Protein AF-M1ZUE0-F1 (afdb_monomer_lite)

Structure (mmCIF, N/CA/C/O backbone):
data_AF-M1ZUE0-F1
#
_entry.id   AF-M1ZUE0-F1
#
loop_
_atom_site.group_PDB
_atom_site.id
_atom_site.type_symbol
_atom_site.label_atom_id
_atom_site.label_alt_id
_atom_site.label_comp_id
_atom_site.label_asym_id
_atom_site.label_entity_id
_atom_site.label_seq_id
_atom_site.pdbx_PDB_ins_code
_atom_site.Cartn_x
_atom_site.Cartn_y
_atom_site.Cartn_z
_atom_site.occupancy
_atom_site.B_iso_or_equiv
_atom_site.auth_seq_id
_atom_site.auth_comp_id
_atom_site.auth_asym_id
_atom_site.auth_atom_id
_atom_site.pdbx_PDB_model_num
ATOM 1 N N . MET A 1 1 ? 32.806 1.755 7.861 1.00 35.22 1 MET A N 1
ATOM 2 C CA . MET A 1 1 ? 32.779 0.291 8.051 1.00 35.22 1 MET A CA 1
ATOM 3 C C . MET A 1 1 ? 32.732 -0.313 6.662 1.00 35.22 1 MET A C 1
ATOM 5 O O . MET A 1 1 ? 31.785 -0.035 5.939 1.00 35.22 1 MET A O 1
ATOM 9 N N . GLY A 1 2 ? 33.846 -0.909 6.238 1.00 37.97 2 GLY A N 1
ATOM 10 C CA . GLY A 1 2 ? 34.125 -1.227 4.839 1.00 37.97 2 GLY A CA 1
ATOM 11 C C . GLY A 1 2 ? 33.194 -2.294 4.274 1.00 37.97 2 GLY A C 1
ATOM 12 O O . GLY A 1 2 ? 32.830 -3.241 4.967 1.00 37.97 2 GLY A O 1
ATOM 13 N N . LEU A 1 3 ? 32.820 -2.111 3.009 1.00 41.78 3 LEU A N 1
ATOM 14 C CA . LEU A 1 3 ? 32.282 -3.169 2.164 1.00 41.78 3 LEU A CA 1
ATOM 15 C C . LEU A 1 3 ? 33.390 -4.213 1.995 1.00 41.78 3 LEU A C 1
ATOM 17 O O . LEU A 1 3 ? 34.404 -3.948 1.353 1.00 41.78 3 LEU A O 1
ATOM 21 N N . PHE A 1 4 ? 33.225 -5.366 2.634 1.00 45.41 4 PHE A N 1
ATOM 22 C CA . PHE A 1 4 ? 34.038 -6.540 2.357 1.00 45.41 4 PHE A CA 1
ATOM 23 C C . PHE A 1 4 ? 33.639 -7.048 0.967 1.00 45.41 4 PHE A C 1
ATOM 25 O O . PHE A 1 4 ? 32.589 -7.667 0.812 1.00 45.41 4 PHE A O 1
ATOM 32 N N . PHE A 1 5 ? 34.442 -6.717 -0.042 1.00 43.53 5 PHE A N 1
ATOM 33 C CA . PHE A 1 5 ? 34.383 -7.339 -1.361 1.00 43.53 5 PHE A CA 1
ATOM 34 C C . PHE A 1 5 ? 35.040 -8.717 -1.239 1.00 43.53 5 PHE A C 1
ATOM 36 O O . PHE A 1 5 ? 36.222 -8.819 -0.905 1.00 43.53 5 PHE A O 1
ATOM 43 N N . ASN A 1 6 ? 34.261 -9.782 -1.420 1.00 45.75 6 ASN A N 1
ATOM 44 C CA . ASN A 1 6 ? 34.803 -11.134 -1.506 1.00 45.75 6 ASN A CA 1
ATOM 45 C C . ASN A 1 6 ? 35.419 -11.317 -2.903 1.00 45.75 6 ASN A C 1
ATOM 47 O O . ASN A 1 6 ? 34.842 -10.894 -3.896 1.00 45.75 6 ASN A O 1
ATOM 51 N N . ASN A 1 7 ? 36.564 -11.999 -2.989 1.00 49.25 7 ASN A N 1
ATOM 52 C CA . ASN A 1 7 ? 37.351 -12.257 -4.211 1.00 49.25 7 ASN A CA 1
ATOM 53 C C . ASN A 1 7 ? 36.654 -13.117 -5.306 1.00 49.25 7 ASN A C 1
ATOM 55 O O . ASN A 1 7 ? 37.327 -13.698 -6.152 1.00 49.25 7 ASN A O 1
ATOM 59 N N . GLU A 1 8 ? 35.321 -13.188 -5.327 1.00 54.22 8 GLU A N 1
ATOM 60 C CA . GLU A 1 8 ? 34.502 -13.815 -6.378 1.00 54.22 8 GLU A CA 1
ATOM 61 C C . GLU A 1 8 ? 33.508 -12.831 -7.025 1.00 54.22 8 GLU A C 1
ATOM 63 O O . GLU A 1 8 ? 32.533 -13.242 -7.659 1.00 54.22 8 GLU A O 1
ATOM 68 N N . ASP A 1 9 ? 33.734 -11.522 -6.892 1.00 56.72 9 ASP A N 1
ATOM 69 C CA . ASP A 1 9 ? 32.931 -10.523 -7.592 1.00 56.72 9 ASP A CA 1
ATOM 70 C C . ASP A 1 9 ? 33.154 -10.644 -9.108 1.00 56.72 9 ASP A C 1
ATOM 72 O O . ASP A 1 9 ? 34.128 -10.143 -9.674 1.00 56.72 9 ASP A O 1
ATOM 76 N N . LYS A 1 10 ? 32.235 -11.346 -9.780 1.00 66.38 10 LYS A N 1
ATOM 77 C CA . LYS A 1 10 ? 32.124 -11.395 -11.240 1.00 66.38 10 LYS A CA 1
ATOM 78 C C . LYS A 1 10 ? 31.786 -9.996 -11.748 1.00 66.38 10 LYS A C 1
ATOM 80 O O . LYS A 1 10 ? 30.619 -9.631 -11.847 1.00 66.38 10 LYS A O 1
ATOM 85 N N . TYR A 1 11 ? 32.805 -9.202 -12.048 1.00 71.81 11 TYR A N 1
ATOM 86 C CA . TYR A 1 11 ? 32.624 -7.961 -12.784 1.00 71.81 11 TYR A CA 1
ATOM 87 C C . TYR A 1 11 ? 32.565 -8.270 -14.282 1.00 71.81 11 TYR A C 1
ATOM 89 O O . TYR A 1 11 ? 33.441 -8.934 -14.836 1.00 71.81 11 TYR A O 1
ATOM 97 N N . GLU A 1 12 ? 31.528 -7.777 -14.949 1.00 71.25 12 GLU A N 1
ATOM 98 C CA . GLU A 1 12 ? 31.457 -7.779 -16.407 1.00 71.25 12 GLU A CA 1
ATOM 99 C C . GLU A 1 12 ? 32.063 -6.481 -16.942 1.00 71.25 12 GLU A C 1
ATOM 101 O O . GLU A 1 12 ? 31.769 -5.385 -16.460 1.00 71.25 12 GLU A O 1
ATOM 106 N N . LYS A 1 13 ? 32.952 -6.611 -17.930 1.00 78.62 13 LYS A N 1
ATOM 107 C CA . LYS A 1 13 ? 33.524 -5.484 -18.669 1.00 78.62 13 LYS A CA 1
ATOM 108 C C . LYS A 1 13 ? 32.822 -5.398 -20.015 1.00 78.62 13 LYS A C 1
ATOM 110 O O . LYS A 1 13 ? 32.787 -6.382 -20.746 1.00 78.62 13 LYS A O 1
ATOM 115 N N . PHE A 1 14 ? 32.320 -4.220 -20.348 1.00 80.81 14 PHE A N 1
ATOM 116 C CA . PHE A 1 14 ? 31.754 -3.910 -21.656 1.00 80.81 14 PHE A CA 1
ATOM 117 C C . PHE A 1 14 ? 32.143 -2.481 -22.037 1.00 80.81 14 PHE A C 1
ATOM 119 O O . PHE A 1 14 ? 32.569 -1.688 -21.193 1.00 80.81 14 PHE A O 1
ATOM 126 N N . TYR A 1 15 ? 32.029 -2.175 -23.323 1.00 81.69 15 TYR A N 1
ATOM 127 C CA . TYR A 1 15 ? 32.318 -0.858 -23.873 1.00 81.69 15 TYR A CA 1
ATOM 128 C C . TYR A 1 15 ? 31.005 -0.177 -24.250 1.00 81.69 15 TYR A C 1
ATOM 130 O O . TYR A 1 15 ? 30.043 -0.838 -24.625 1.00 81.69 15 TYR A O 1
ATOM 138 N N . VAL A 1 16 ? 30.958 1.149 -24.134 1.00 85.00 16 VAL A N 1
ATOM 139 C CA . VAL A 1 16 ? 29.814 1.960 -24.565 1.00 85.00 16 VAL A CA 1
ATOM 140 C C . VAL A 1 16 ? 30.351 3.127 -25.373 1.00 85.00 16 VAL A C 1
ATOM 142 O O . VAL A 1 16 ? 31.304 3.790 -24.958 1.00 85.00 16 VAL A O 1
ATOM 145 N N . HIS A 1 17 ? 29.744 3.391 -26.526 1.00 84.19 17 HIS A N 1
ATOM 146 C CA . HIS A 1 17 ? 30.063 4.578 -27.305 1.00 84.19 17 HIS A CA 1
ATOM 147 C C . HIS A 1 17 ? 29.634 5.838 -26.549 1.00 84.19 17 HIS A C 1
ATOM 149 O O . HIS A 1 17 ? 28.512 5.926 -26.061 1.00 84.19 17 HIS A O 1
ATOM 155 N N . MET A 1 18 ? 30.503 6.848 -26.489 1.00 84.31 18 MET A N 1
ATOM 156 C CA . MET A 1 18 ? 30.209 8.104 -25.783 1.00 84.31 18 MET A CA 1
ATOM 157 C C . MET A 1 18 ? 28.928 8.786 -26.298 1.00 84.31 18 MET A C 1
ATOM 159 O O . MET A 1 18 ? 28.212 9.406 -25.521 1.00 84.31 18 MET A O 1
ATOM 163 N N . SER A 1 19 ? 28.610 8.635 -27.588 1.00 86.69 19 SER A N 1
ATOM 164 C CA . SER A 1 19 ? 27.379 9.153 -28.203 1.00 86.69 19 SER A CA 1
ATOM 165 C C . SER A 1 19 ? 26.093 8.553 -27.624 1.00 86.69 19 SER A C 1
ATOM 167 O O . SER A 1 19 ? 25.040 9.172 -27.721 1.00 86.69 19 SER A O 1
ATOM 169 N N . GLU A 1 20 ? 26.173 7.371 -27.010 1.00 81.81 20 GLU A N 1
ATOM 170 C CA . GLU A 1 20 ? 25.042 6.671 -26.390 1.00 81.81 20 GLU A CA 1
ATOM 171 C C . GLU A 1 20 ? 24.768 7.137 -24.950 1.00 81.81 20 GLU A C 1
ATOM 173 O O . GLU A 1 20 ? 23.749 6.778 -24.355 1.00 81.81 20 GLU A O 1
ATOM 178 N N . LEU A 1 21 ? 25.675 7.923 -24.358 1.00 86.75 21 LEU A N 1
ATOM 179 C CA . LEU A 1 21 ? 25.548 8.433 -22.995 1.00 86.75 21 LEU A CA 1
ATOM 180 C C . LEU A 1 21 ? 24.753 9.737 -22.999 1.00 86.75 21 LEU A C 1
ATOM 182 O O . LEU A 1 21 ? 25.292 10.825 -23.207 1.00 86.75 21 LEU A O 1
ATOM 186 N N . LYS A 1 22 ? 23.449 9.622 -22.757 1.00 86.56 22 LYS A N 1
ATOM 187 C CA . LYS A 1 22 ? 22.546 10.773 -22.722 1.00 86.56 22 LYS A CA 1
ATOM 188 C C . LYS A 1 22 ? 22.675 11.555 -21.408 1.00 86.56 22 LYS A C 1
ATOM 190 O O . LYS A 1 22 ? 23.079 11.020 -20.375 1.00 86.56 22 LYS A O 1
ATOM 195 N N . GLN A 1 23 ? 22.334 12.843 -21.447 1.00 88.38 23 GLN A N 1
ATOM 196 C CA . GLN A 1 23 ? 22.443 13.749 -20.294 1.00 88.38 23 GLN A CA 1
ATOM 197 C C . GLN A 1 23 ? 21.415 13.442 -19.191 1.00 88.38 23 GLN A C 1
ATOM 199 O O . GLN A 1 23 ? 21.675 13.674 -18.013 1.00 88.38 23 GLN A O 1
ATOM 204 N N . ASP A 1 24 ? 20.253 12.922 -19.573 1.00 87.38 24 ASP A N 1
ATOM 205 C CA . ASP A 1 24 ? 19.134 12.545 -18.706 1.00 87.38 24 ASP A CA 1
ATOM 206 C C . ASP A 1 24 ? 19.321 11.179 -18.023 1.00 87.38 24 ASP A C 1
ATOM 208 O O . ASP A 1 24 ? 18.600 10.860 -17.075 1.00 87.38 24 ASP A O 1
ATOM 212 N N . GLY A 1 25 ? 20.318 10.394 -18.441 1.00 87.62 25 GLY A N 1
ATOM 213 C CA . GLY A 1 25 ? 20.703 9.156 -17.773 1.00 87.62 25 GLY A CA 1
ATOM 214 C C . GLY A 1 25 ? 21.562 8.240 -18.641 1.00 87.62 25 GLY A C 1
ATOM 215 O O . GLY A 1 25 ? 21.479 8.242 -19.868 1.00 87.62 25 GLY A O 1
ATOM 216 N N . TRP A 1 26 ? 22.389 7.419 -17.992 1.00 90.62 26 TRP A N 1
ATOM 217 C CA . TRP A 1 26 ? 23.240 6.443 -18.673 1.00 90.62 26 TRP A CA 1
ATOM 218 C C . TRP A 1 26 ? 22.607 5.053 -18.655 1.00 90.62 26 TRP A C 1
ATOM 220 O O . TRP A 1 26 ? 22.278 4.528 -17.591 1.00 90.62 26 TRP A O 1
ATOM 230 N N . VAL A 1 27 ? 22.487 4.437 -19.835 1.00 87.19 27 VAL A N 1
ATOM 231 C CA . VAL A 1 27 ? 22.046 3.044 -19.995 1.00 87.19 27 VAL A CA 1
ATOM 232 C C . VAL A 1 27 ? 23.261 2.172 -20.295 1.00 87.19 27 VAL A C 1
ATOM 234 O O . VAL A 1 27 ? 23.815 2.172 -21.398 1.00 87.19 27 VAL A O 1
ATOM 237 N N . LEU A 1 28 ? 23.678 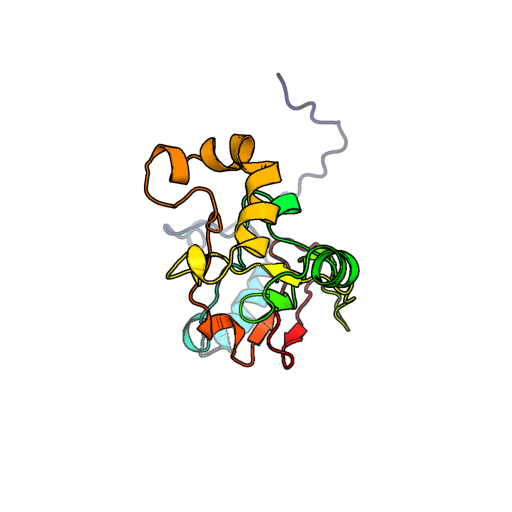1.450 -19.263 1.00 89.12 28 LEU A N 1
ATOM 238 C CA . LEU A 1 28 ? 24.902 0.664 -19.198 1.00 89.12 28 LEU A CA 1
ATOM 239 C C . LEU A 1 28 ? 24.582 -0.824 -19.399 1.00 89.12 28 LEU A C 1
ATOM 241 O O . LEU A 1 28 ? 24.370 -1.554 -18.436 1.00 89.12 28 LEU A O 1
ATOM 245 N N . ILE A 1 29 ? 24.489 -1.230 -20.664 1.00 87.38 29 ILE A N 1
ATOM 246 C CA . ILE A 1 29 ? 24.161 -2.592 -21.113 1.00 87.38 29 ILE A CA 1
ATOM 247 C C . ILE A 1 29 ? 25.050 -2.977 -22.301 1.00 87.38 29 ILE A C 1
ATOM 249 O O . ILE A 1 29 ? 25.548 -2.087 -23.000 1.00 87.38 29 ILE A O 1
ATOM 253 N N . ASP A 1 30 ? 25.209 -4.281 -22.532 1.00 86.19 30 ASP A N 1
ATOM 254 C CA . ASP A 1 30 ? 25.945 -4.847 -23.665 1.00 86.19 30 ASP A CA 1
ATOM 255 C C . ASP A 1 30 ? 25.243 -4.605 -25.017 1.00 86.19 30 ASP A C 1
ATOM 257 O O . ASP A 1 30 ? 24.057 -4.260 -25.073 1.00 86.19 30 ASP A O 1
ATOM 261 N N . ASP A 1 31 ? 25.978 -4.810 -26.112 1.00 85.31 31 ASP A N 1
ATOM 262 C CA . ASP A 1 31 ? 25.501 -4.542 -27.473 1.00 85.31 31 ASP A CA 1
ATOM 263 C C . ASP A 1 31 ? 24.295 -5.409 -27.861 1.00 85.31 31 ASP A C 1
ATOM 265 O O . ASP A 1 31 ? 23.365 -4.912 -28.495 1.00 85.31 31 ASP A O 1
ATOM 269 N N . VAL A 1 32 ? 24.238 -6.672 -27.416 1.00 89.75 32 VAL A N 1
ATOM 270 C CA . VAL A 1 32 ? 23.110 -7.567 -27.727 1.00 89.75 32 VAL A CA 1
ATOM 271 C C . VAL A 1 32 ? 21.838 -7.055 -27.056 1.00 89.75 32 VAL A C 1
ATOM 273 O O . VAL A 1 32 ? 20.788 -6.952 -27.697 1.00 89.75 32 VAL A O 1
ATOM 276 N N . SER A 1 33 ? 21.920 -6.694 -25.774 1.00 90.25 33 SER A N 1
ATOM 277 C CA . SER A 1 33 ? 20.795 -6.093 -25.049 1.00 90.25 33 SER A CA 1
ATOM 278 C C . SER A 1 33 ? 20.356 -4.766 -25.677 1.00 90.25 33 SER A C 1
ATOM 280 O O . SER A 1 33 ? 19.154 -4.514 -25.809 1.00 90.25 33 SER A O 1
ATOM 282 N N . ARG A 1 34 ? 21.311 -3.930 -26.104 1.00 88.88 34 ARG A N 1
ATOM 283 C CA . ARG A 1 34 ? 21.045 -2.641 -26.760 1.00 88.88 34 ARG A CA 1
ATOM 284 C C . ARG A 1 34 ? 20.330 -2.816 -28.096 1.00 88.88 34 ARG A C 1
ATOM 286 O O . ARG A 1 34 ? 19.322 -2.152 -28.326 1.00 88.88 34 ARG A O 1
ATOM 293 N N . ASP A 1 35 ? 20.776 -3.747 -28.932 1.00 91.12 35 ASP A N 1
ATOM 294 C CA . ASP A 1 35 ? 20.144 -4.046 -30.220 1.00 91.12 35 ASP A CA 1
ATOM 295 C C . ASP A 1 35 ? 18.698 -4.525 -30.056 1.00 91.12 35 ASP A C 1
ATOM 297 O O . ASP A 1 35 ? 17.809 -4.132 -30.820 1.00 91.12 35 ASP A O 1
ATOM 301 N N . ILE A 1 36 ? 18.429 -5.338 -29.028 1.00 94.19 36 ILE A N 1
ATOM 302 C CA . ILE A 1 36 ? 17.069 -5.778 -28.698 1.00 94.19 36 ILE A CA 1
ATOM 303 C C . ILE A 1 36 ? 16.192 -4.580 -28.314 1.00 94.19 36 ILE A C 1
ATOM 305 O O . ILE A 1 36 ? 15.078 -4.462 -28.832 1.00 94.19 36 ILE A O 1
ATOM 309 N N . ILE A 1 37 ? 16.678 -3.689 -27.444 1.00 91.19 37 ILE A N 1
ATOM 310 C CA . ILE A 1 37 ? 15.940 -2.483 -27.036 1.00 91.19 37 ILE A CA 1
ATOM 311 C C . ILE A 1 37 ? 15.678 -1.585 -28.247 1.00 91.19 37 ILE A C 1
ATOM 313 O O . ILE A 1 37 ? 14.521 -1.261 -28.511 1.00 91.19 37 ILE A O 1
ATOM 317 N N . ASN A 1 38 ? 16.703 -1.284 -29.045 1.00 90.50 38 ASN A N 1
ATOM 318 C CA . ASN A 1 38 ? 16.581 -0.469 -30.255 1.00 90.50 38 ASN A CA 1
ATOM 319 C C . ASN A 1 38 ? 15.554 -1.054 -31.231 1.00 90.50 38 ASN A C 1
ATOM 321 O O . ASN A 1 38 ? 14.748 -0.331 -31.815 1.00 90.50 38 ASN A O 1
ATOM 325 N N . LYS A 1 39 ? 15.532 -2.381 -31.404 1.00 94.81 39 LYS A N 1
ATOM 326 C CA . LYS A 1 39 ? 14.536 -3.055 -32.247 1.00 94.81 39 LYS A CA 1
ATOM 327 C C . LYS A 1 39 ? 13.112 -2.878 -31.716 1.00 94.81 39 LYS A C 1
ATOM 329 O O . LYS A 1 39 ? 12.197 -2.704 -32.521 1.00 94.81 39 LYS A O 1
ATOM 334 N N . ILE A 1 40 ? 12.915 -2.945 -30.399 1.00 93.62 40 ILE A N 1
ATOM 335 C CA . ILE A 1 40 ? 11.609 -2.727 -29.762 1.00 93.62 40 ILE A CA 1
ATOM 336 C C . ILE A 1 40 ? 11.185 -1.265 -29.928 1.00 93.62 40 ILE A C 1
ATOM 338 O O . ILE A 1 40 ? 10.072 -1.012 -30.391 1.00 93.62 40 ILE A O 1
ATOM 342 N N . GLU A 1 41 ? 12.064 -0.317 -29.610 1.00 90.31 41 GLU A N 1
ATOM 343 C CA . GLU A 1 41 ? 11.791 1.121 -29.689 1.00 90.31 41 GLU A CA 1
ATOM 344 C C . GLU A 1 41 ? 11.471 1.556 -31.125 1.00 90.31 41 GLU A C 1
ATOM 346 O O . GLU A 1 41 ? 10.437 2.173 -31.357 1.00 90.31 41 GLU A O 1
ATOM 351 N N . ASN A 1 42 ? 12.253 1.116 -32.117 1.00 93.50 42 ASN A N 1
ATOM 352 C CA . ASN A 1 42 ? 12.027 1.441 -33.532 1.00 93.50 42 ASN A CA 1
ATOM 353 C C . ASN A 1 42 ? 10.716 0.877 -34.108 1.00 93.50 42 ASN A C 1
ATOM 355 O O . ASN A 1 42 ? 10.258 1.316 -35.164 1.00 93.50 42 ASN A O 1
ATOM 359 N N . LYS A 1 43 ? 10.125 -0.140 -33.470 1.00 94.19 43 LYS A N 1
ATOM 360 C CA . LYS A 1 43 ? 8.845 -0.741 -33.885 1.00 94.19 43 LYS A CA 1
ATOM 361 C C . LYS A 1 43 ? 7.656 -0.236 -33.076 1.00 94.19 43 LYS A C 1
ATOM 363 O O . LYS A 1 43 ? 6.518 -0.510 -33.455 1.00 94.19 43 LYS A O 1
ATOM 368 N N . THR A 1 44 ? 7.902 0.473 -31.983 1.00 90.81 44 THR A N 1
ATOM 369 C CA . THR A 1 44 ? 6.868 0.908 -31.053 1.00 90.81 44 THR A CA 1
ATOM 370 C C . THR A 1 44 ? 6.544 2.374 -31.304 1.00 90.81 44 THR A C 1
ATOM 372 O O . THR A 1 44 ? 7.424 3.222 -31.322 1.00 90.81 44 THR A O 1
ATOM 375 N N . ASN A 1 45 ? 5.264 2.689 -31.487 1.00 92.12 45 ASN A N 1
ATOM 376 C CA . ASN A 1 45 ? 4.792 4.058 -31.714 1.00 92.12 45 ASN A CA 1
ATOM 377 C C . ASN A 1 45 ? 4.204 4.723 -30.461 1.00 92.12 45 ASN A C 1
ATOM 379 O O . ASN A 1 45 ? 3.786 5.874 -30.536 1.00 92.12 45 ASN A O 1
ATOM 383 N N . LYS A 1 46 ? 4.100 3.984 -29.350 1.00 93.19 46 LYS A N 1
ATOM 384 C CA . LYS A 1 46 ? 3.542 4.459 -28.083 1.00 93.19 46 LYS A CA 1
ATOM 385 C C . LYS A 1 46 ? 4.304 3.901 -26.896 1.00 93.19 46 LYS A C 1
ATOM 387 O O . LYS A 1 46 ? 4.535 2.700 -26.789 1.00 93.19 46 LYS A O 1
ATOM 392 N N . THR A 1 47 ? 4.610 4.771 -25.959 1.00 90.88 47 THR A N 1
ATOM 393 C CA . THR A 1 47 ? 5.128 4.440 -24.640 1.00 90.88 47 THR A CA 1
ATOM 394 C C . THR A 1 47 ? 4.001 4.004 -23.704 1.00 90.88 47 THR A C 1
ATOM 396 O O . THR A 1 47 ? 2.824 4.316 -23.896 1.00 90.88 47 THR A O 1
ATOM 399 N N . LEU A 1 48 ? 4.363 3.300 -22.630 1.00 90.12 48 LEU A N 1
ATOM 400 C CA . LEU A 1 48 ? 3.406 2.899 -21.598 1.00 90.12 48 LEU A CA 1
ATOM 401 C C . LEU A 1 48 ? 2.737 4.115 -20.923 1.00 90.12 48 LEU A C 1
ATOM 403 O O . LEU A 1 48 ? 1.555 4.053 -20.586 1.00 90.12 48 LEU A O 1
ATOM 407 N N . GLY A 1 49 ? 3.476 5.219 -20.764 1.00 91.06 49 GLY A N 1
ATOM 408 C CA . GLY A 1 49 ? 2.974 6.457 -20.160 1.00 91.06 49 GLY A CA 1
ATOM 409 C C . GLY A 1 49 ? 1.902 7.164 -20.993 1.00 91.06 49 GLY A C 1
ATOM 410 O O . GLY A 1 49 ? 1.083 7.887 -20.437 1.00 91.06 49 GLY A O 1
ATOM 411 N N . GLU A 1 50 ? 1.854 6.915 -22.304 1.00 94.12 50 GLU A N 1
ATOM 412 C CA . GLU A 1 50 ? 0.819 7.460 -23.194 1.00 94.12 50 GLU A CA 1
ATOM 413 C C . GLU A 1 50 ? -0.495 6.671 -23.147 1.00 94.12 50 GLU A C 1
ATOM 415 O O . GLU A 1 50 ? -1.524 7.165 -23.603 1.00 94.12 50 GLU A O 1
ATOM 420 N N . ILE A 1 51 ? -0.478 5.439 -22.628 1.00 92.44 51 ILE A N 1
ATOM 421 C CA . ILE A 1 51 ? -1.649 4.546 -22.637 1.00 92.44 51 ILE A CA 1
ATOM 422 C C . ILE A 1 51 ? -2.188 4.226 -21.246 1.00 92.44 51 ILE A C 1
ATOM 424 O O . ILE A 1 51 ? -3.293 3.697 -21.132 1.00 92.44 51 ILE A O 1
ATOM 428 N N . CYS A 1 52 ? -1.425 4.497 -20.186 1.00 91.56 52 CYS A N 1
ATOM 429 C CA . CYS A 1 52 ? -1.871 4.237 -18.827 1.00 91.56 52 CYS A CA 1
ATOM 430 C C . CYS A 1 52 ? -1.220 5.171 -17.809 1.00 91.56 52 CYS A C 1
ATOM 432 O O . CYS A 1 52 ? -0.135 5.712 -18.016 1.00 91.56 52 CYS A O 1
ATOM 434 N N . THR A 1 53 ? -1.882 5.306 -16.663 1.00 91.75 53 THR A N 1
ATOM 435 C CA . THR A 1 53 ? -1.312 5.944 -15.479 1.00 91.75 53 THR A CA 1
ATOM 436 C C . THR A 1 53 ? -0.869 4.873 -14.490 1.00 91.75 53 THR A C 1
ATOM 438 O O . THR A 1 53 ? -1.564 3.879 -14.280 1.00 91.75 53 THR A O 1
ATOM 441 N N . SER A 1 54 ? 0.295 5.078 -13.877 1.00 92.06 54 SER A N 1
ATOM 442 C CA . SER A 1 54 ? 0.836 4.188 -12.852 1.00 92.06 54 SER A CA 1
ATOM 443 C C . SER A 1 54 ? 0.733 4.844 -11.483 1.00 92.06 54 SER A C 1
ATOM 445 O O . SER A 1 54 ? 1.075 6.016 -11.316 1.00 92.06 54 SER A O 1
ATOM 447 N N . TYR A 1 55 ? 0.283 4.075 -10.496 1.00 92.00 55 TYR A N 1
ATOM 448 C CA . TYR A 1 55 ? 0.115 4.540 -9.127 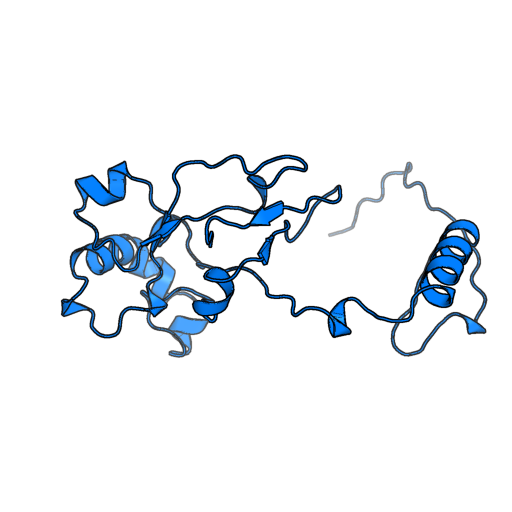1.00 92.00 55 TYR A CA 1
ATOM 449 C C . TYR A 1 55 ? 0.843 3.615 -8.163 1.00 92.00 55 TYR A C 1
ATOM 451 O O . TYR A 1 55 ? 0.818 2.391 -8.292 1.00 92.00 55 TYR A O 1
ATOM 459 N N . GLN A 1 56 ? 1.462 4.205 -7.145 1.00 91.50 56 GLN A N 1
ATOM 460 C CA . GLN A 1 56 ? 1.946 3.440 -6.005 1.00 91.50 56 GLN A CA 1
ATOM 461 C C . GLN A 1 56 ? 0.760 3.006 -5.136 1.00 91.50 56 GLN A C 1
ATOM 463 O O . GLN A 1 56 ? -0.135 3.813 -4.877 1.00 91.50 56 GLN A O 1
ATOM 468 N N . GLY A 1 57 ? 0.805 1.774 -4.624 1.00 92.50 57 GLY A N 1
ATOM 469 C CA . GLY A 1 57 ? -0.147 1.284 -3.626 1.00 92.50 57 GLY A CA 1
ATOM 470 C C . GLY A 1 57 ? -0.142 2.086 -2.317 1.00 92.50 57 GLY A C 1
ATOM 471 O O . GLY A 1 57 ? 0.674 2.991 -2.106 1.00 92.50 57 GLY A O 1
ATOM 472 N N . ILE A 1 58 ? -1.075 1.741 -1.433 1.00 95.25 58 ILE A N 1
ATOM 473 C CA . ILE A 1 58 ? -1.274 2.410 -0.141 1.00 95.25 58 ILE A CA 1
ATOM 474 C C . ILE A 1 58 ? -0.118 2.100 0.811 1.00 95.25 58 ILE A C 1
ATOM 476 O O . ILE A 1 58 ? 0.356 0.966 0.889 1.00 95.25 58 ILE A O 1
ATOM 480 N N . ILE A 1 59 ? 0.311 3.105 1.577 1.00 94.75 59 ILE A N 1
ATOM 481 C CA . ILE A 1 59 ? 1.288 2.933 2.656 1.00 94.75 59 ILE A CA 1
ATOM 482 C C . ILE A 1 59 ? 0.592 3.224 3.984 1.00 94.75 59 ILE A C 1
ATOM 484 O O . ILE A 1 59 ? 0.233 4.361 4.284 1.00 94.75 59 ILE A O 1
ATOM 488 N N . THR A 1 60 ? 0.403 2.181 4.792 1.00 95.38 60 THR A N 1
ATOM 489 C CA . THR A 1 60 ? -0.312 2.259 6.077 1.00 95.38 60 THR A CA 1
ATOM 490 C C . THR A 1 60 ? 0.497 3.020 7.137 1.00 95.38 60 THR A C 1
ATOM 492 O O . THR A 1 60 ? -0.050 3.769 7.944 1.00 95.38 60 THR A O 1
ATOM 495 N N . GLY A 1 61 ? 1.821 2.833 7.148 1.00 93.88 61 GLY A N 1
ATOM 496 C CA . GLY A 1 61 ? 2.729 3.287 8.210 1.00 93.88 61 GLY A CA 1
ATOM 497 C C . GLY A 1 61 ? 2.660 2.455 9.500 1.00 93.88 61 GLY A C 1
ATOM 498 O O . GLY A 1 61 ? 3.525 2.584 10.367 1.00 93.88 61 GLY A O 1
ATOM 499 N N . CYS A 1 62 ? 1.664 1.575 9.636 1.00 96.31 62 CYS A N 1
ATOM 500 C CA . CYS A 1 62 ? 1.546 0.613 10.726 1.00 96.31 62 CYS A CA 1
ATOM 501 C C . CYS A 1 62 ? 0.546 -0.493 10.353 1.00 96.31 62 CYS A C 1
ATOM 503 O O . CYS A 1 62 ? -0.618 -0.420 10.729 1.00 96.31 62 CYS A O 1
ATOM 505 N N . ASP A 1 63 ? 0.993 -1.536 9.648 1.00 96.44 63 ASP A N 1
ATOM 506 C CA . ASP A 1 63 ? 0.102 -2.627 9.212 1.00 96.44 63 ASP A CA 1
ATOM 507 C C . ASP A 1 63 ? -0.753 -3.201 10.351 1.00 96.44 63 ASP A C 1
ATOM 509 O O . ASP A 1 63 ? -1.927 -3.458 10.142 1.00 96.44 63 ASP A O 1
ATOM 513 N N . LYS A 1 64 ? -0.201 -3.339 11.566 1.00 96.81 64 LYS A N 1
ATOM 514 C CA . LYS A 1 64 ? -0.933 -3.875 12.730 1.00 96.81 64 LYS A CA 1
ATOM 515 C C . LYS A 1 64 ? -2.180 -3.068 13.113 1.00 96.81 64 LYS A C 1
ATOM 517 O O . LYS A 1 64 ? -3.070 -3.630 13.725 1.00 96.81 64 LYS A O 1
ATOM 522 N N . ALA A 1 65 ? -2.215 -1.774 12.796 1.00 97.75 65 ALA A N 1
ATOM 523 C CA . ALA A 1 65 ? -3.333 -0.898 13.137 1.00 97.75 65 ALA A CA 1
ATOM 524 C C . ALA A 1 65 ? -4.421 -0.860 12.057 1.00 97.75 65 ALA A C 1
ATOM 526 O O . ALA A 1 65 ? -5.545 -0.462 12.339 1.00 97.75 65 ALA A O 1
ATOM 527 N N . PHE A 1 66 ? -4.071 -1.209 10.816 1.00 98.31 66 PHE A N 1
ATOM 528 C CA . PHE A 1 66 ? -4.925 -0.966 9.654 1.00 98.31 66 PHE A CA 1
ATOM 529 C C . PHE A 1 66 ? -5.255 -2.225 8.865 1.00 98.31 66 PHE A C 1
ATOM 531 O O . PHE A 1 66 ? -6.218 -2.201 8.110 1.00 98.31 66 PHE A O 1
ATOM 538 N N . ILE A 1 67 ? -4.475 -3.299 8.997 1.00 97.81 67 ILE A N 1
ATOM 539 C CA . ILE A 1 67 ? -4.720 -4.566 8.314 1.00 97.81 67 ILE A CA 1
ATOM 540 C C . ILE A 1 67 ? -5.296 -5.561 9.314 1.00 97.81 67 ILE A C 1
ATOM 542 O O . ILE A 1 67 ? -4.626 -5.929 10.278 1.00 97.81 67 ILE A O 1
ATOM 546 N N . VAL A 1 68 ? -6.520 -6.003 9.051 1.00 97.94 68 VAL A N 1
ATOM 547 C CA . VAL A 1 68 ? -7.309 -6.893 9.909 1.00 97.94 68 VAL A CA 1
ATOM 548 C C . VAL A 1 68 ? -7.797 -8.107 9.122 1.00 97.94 68 VAL A C 1
ATOM 550 O O . VAL A 1 68 ? -7.833 -8.088 7.890 1.00 97.94 68 VAL A O 1
ATOM 553 N N . ASP A 1 69 ? -8.166 -9.164 9.832 1.00 97.19 69 ASP A N 1
ATOM 554 C CA . ASP A 1 69 ? -8.850 -10.337 9.286 1.00 97.19 69 ASP A CA 1
ATOM 555 C C . ASP A 1 69 ? -10.354 -10.308 9.614 1.00 97.19 69 ASP A C 1
ATOM 557 O O . ASP A 1 69 ? -10.844 -9.459 10.366 1.00 97.19 69 ASP A O 1
ATOM 561 N N . GLU A 1 70 ? -11.112 -11.241 9.032 1.00 96.25 70 GLU A N 1
ATOM 562 C CA . GLU A 1 70 ? -12.555 -11.368 9.282 1.00 96.25 70 GLU A CA 1
ATOM 563 C C . GLU A 1 70 ? -12.899 -11.635 10.752 1.00 96.25 70 GLU A C 1
ATOM 565 O O . GLU A 1 70 ? -13.952 -11.204 11.226 1.00 96.25 70 GLU A O 1
ATOM 570 N N . GLU A 1 71 ? -12.031 -12.336 11.481 1.00 97.25 71 GLU A N 1
ATOM 571 C CA . GLU A 1 71 ? -12.236 -12.619 12.900 1.00 97.25 71 GLU A CA 1
ATOM 572 C C . GLU A 1 71 ? -12.176 -11.330 13.725 1.00 97.25 71 GLU A C 1
ATOM 574 O O . GLU A 1 71 ? -13.103 -11.039 14.481 1.00 97.25 71 GLU A O 1
ATOM 579 N N . THR A 1 72 ? -11.152 -10.503 13.512 1.00 97.81 72 THR A N 1
ATOM 580 C CA . THR A 1 72 ? -10.997 -9.200 14.169 1.00 97.81 72 THR A CA 1
ATOM 581 C C . THR A 1 72 ? -12.175 -8.281 13.853 1.00 97.81 72 THR A C 1
ATOM 583 O O . THR A 1 72 ? -12.727 -7.650 14.755 1.00 97.81 72 THR A O 1
ATOM 586 N N . ILE A 1 73 ? -12.613 -8.239 12.587 1.00 97.94 73 ILE A N 1
ATOM 587 C CA . ILE A 1 73 ? -13.761 -7.421 12.168 1.00 97.94 73 ILE A CA 1
ATOM 588 C C . ILE A 1 73 ? -15.023 -7.813 12.944 1.00 97.94 73 ILE A C 1
ATOM 590 O O . ILE A 1 73 ? -15.763 -6.935 13.391 1.00 97.94 73 ILE A O 1
ATOM 594 N N . LYS A 1 74 ? -15.272 -9.117 13.112 1.00 97.69 74 LYS A N 1
ATOM 595 C CA . LYS A 1 74 ? -16.441 -9.636 13.834 1.00 97.69 74 LYS A CA 1
ATOM 596 C C . LYS A 1 74 ? -16.321 -9.420 15.340 1.00 97.69 74 LYS A C 1
ATOM 598 O O . LYS A 1 74 ? -17.226 -8.848 15.935 1.00 97.69 74 LYS A O 1
ATOM 603 N N . ASN A 1 75 ? -15.205 -9.825 15.942 1.00 97.94 75 ASN A N 1
ATOM 604 C CA . ASN A 1 75 ? -15.008 -9.775 17.392 1.00 97.94 75 ASN A CA 1
ATOM 605 C C . ASN A 1 75 ? -15.025 -8.336 17.927 1.00 97.94 75 ASN A C 1
ATOM 607 O O . ASN A 1 75 ? -15.530 -8.081 19.020 1.00 97.94 75 ASN A O 1
ATOM 611 N N . GLU A 1 76 ? -14.507 -7.381 17.152 1.00 98.00 76 GLU A N 1
ATOM 612 C CA . GLU A 1 76 ? -14.473 -5.968 17.541 1.00 98.00 76 GLU A CA 1
ATOM 613 C C . GLU A 1 76 ? -15.649 -5.150 16.987 1.00 98.00 76 GLU A C 1
ATOM 615 O O . GLU A 1 76 ? -15.759 -3.963 17.300 1.00 98.00 76 GLU A O 1
ATOM 620 N N . ASN A 1 77 ? -16.547 -5.775 16.215 1.00 97.88 77 ASN A N 1
ATOM 621 C CA . ASN A 1 77 ? -17.683 -5.134 15.544 1.00 97.88 77 ASN A CA 1
ATOM 622 C C . ASN A 1 77 ? -17.270 -3.896 14.726 1.00 97.88 77 ASN A C 1
ATOM 624 O O . ASN A 1 77 ? -17.873 -2.824 14.840 1.00 97.88 77 ASN A O 1
ATOM 628 N N . LEU A 1 78 ? -16.214 -4.030 13.920 1.00 98.31 78 LEU A N 1
ATOM 629 C CA . LEU A 1 78 ? -15.677 -2.921 13.131 1.00 98.31 78 LEU A CA 1
ATOM 630 C C . LEU A 1 78 ? -16.657 -2.499 12.027 1.00 98.31 78 LEU A C 1
ATOM 632 O O . LEU A 1 78 ? -17.273 -3.334 11.357 1.00 98.31 78 LEU A O 1
ATOM 636 N N . GLU A 1 79 ? -16.778 -1.193 11.801 1.00 98.00 79 GLU A N 1
ATOM 637 C CA . GLU A 1 79 ? -17.696 -0.632 10.814 1.00 98.00 79 GLU A CA 1
ATOM 638 C C . GLU A 1 79 ? -17.223 -0.929 9.373 1.00 98.00 79 GLU A C 1
ATOM 640 O O . GLU A 1 79 ? -16.279 -0.339 8.850 1.00 98.00 79 GLU A O 1
ATOM 645 N N . ARG A 1 80 ? -17.890 -1.874 8.699 1.00 96.12 80 ARG A N 1
ATOM 646 C CA . ARG A 1 80 ? -17.408 -2.481 7.441 1.00 96.12 80 ARG A CA 1
ATOM 647 C C . ARG A 1 80 ? -17.342 -1.557 6.223 1.00 96.12 80 ARG A C 1
ATOM 649 O O . ARG A 1 80 ? -16.667 -1.886 5.254 1.00 96.12 80 ARG A O 1
ATOM 656 N N . ASN A 1 81 ? -18.032 -0.424 6.224 1.00 95.50 81 ASN A N 1
ATOM 657 C CA . ASN A 1 81 ? -18.183 0.437 5.045 1.00 95.50 81 ASN A CA 1
ATOM 658 C C . ASN A 1 81 ? -16.853 1.027 4.532 1.00 95.50 81 ASN A C 1
ATOM 660 O O . ASN A 1 81 ? -16.711 1.253 3.327 1.00 95.50 81 ASN A O 1
ATOM 664 N N . ILE A 1 82 ? -15.871 1.214 5.417 1.00 96.06 82 ILE A N 1
ATOM 665 C CA . ILE A 1 82 ? -14.518 1.684 5.065 1.00 96.06 82 ILE A CA 1
ATOM 666 C C . ILE A 1 82 ? -13.466 0.567 5.096 1.00 96.06 82 ILE A C 1
ATOM 668 O O . ILE A 1 82 ? -12.272 0.839 4.989 1.00 96.06 82 ILE A O 1
ATOM 672 N N . ILE A 1 83 ? -13.894 -0.690 5.225 1.00 96.94 83 ILE A N 1
ATOM 673 C CA . ILE A 1 83 ? -13.021 -1.864 5.208 1.00 96.94 83 ILE A CA 1
ATOM 674 C C . ILE A 1 83 ? -13.013 -2.442 3.794 1.00 96.94 83 ILE A C 1
ATOM 676 O O . ILE A 1 83 ? -14.070 -2.683 3.208 1.00 96.94 83 ILE A O 1
ATOM 680 N N . LYS A 1 84 ? -11.823 -2.634 3.220 1.00 95.38 84 LYS A N 1
ATOM 681 C CA . LYS A 1 84 ? -11.659 -3.065 1.824 1.00 95.38 84 LYS A CA 1
ATOM 682 C C . LYS A 1 84 ? -10.743 -4.280 1.707 1.00 95.38 84 LYS A C 1
ATOM 684 O O . LYS A 1 84 ? -9.854 -4.434 2.543 1.00 95.38 84 LYS A O 1
ATOM 689 N N . PRO A 1 85 ? -10.929 -5.142 0.692 1.00 94.44 85 PRO A N 1
ATOM 690 C CA . PRO A 1 85 ? -10.020 -6.257 0.445 1.00 94.44 85 PRO A CA 1
ATOM 691 C C . PRO A 1 85 ? -8.595 -5.748 0.233 1.00 94.44 85 PRO A C 1
ATOM 693 O O . PRO A 1 85 ? -8.387 -4.847 -0.573 1.00 94.44 85 PRO A O 1
ATOM 696 N N . TRP A 1 86 ? -7.628 -6.337 0.930 1.00 95.00 86 TRP A N 1
ATOM 697 C CA . TRP A 1 86 ? -6.233 -5.909 0.907 1.00 95.00 86 TRP A CA 1
ATOM 698 C C . TRP A 1 86 ? -5.309 -7.027 0.448 1.00 95.00 86 TRP A C 1
ATOM 700 O O . TRP A 1 86 ? -5.483 -8.190 0.830 1.00 95.00 86 TRP A O 1
ATOM 710 N N . ILE A 1 87 ? -4.267 -6.671 -0.304 1.00 93.81 87 ILE A N 1
ATOM 711 C CA . ILE A 1 87 ? -3.173 -7.589 -0.630 1.00 93.81 87 ILE A CA 1
ATOM 712 C C . ILE A 1 87 ? -1.804 -6.978 -0.353 1.00 93.81 87 ILE A C 1
ATOM 714 O O . ILE A 1 87 ? -1.552 -5.792 -0.532 1.00 93.81 87 ILE A O 1
ATOM 718 N N . LYS A 1 88 ? -0.847 -7.836 0.006 1.00 91.69 88 LYS A N 1
ATOM 719 C CA . LYS A 1 88 ? 0.571 -7.466 -0.010 1.00 91.69 88 LYS A CA 1
ATOM 720 C C . LYS A 1 88 ? 1.184 -7.810 -1.361 1.00 91.69 88 LYS A C 1
ATOM 722 O O . LYS A 1 88 ? 0.784 -8.775 -2.008 1.00 91.69 88 LYS A O 1
ATOM 727 N N . SER A 1 89 ? 2.245 -7.100 -1.743 1.00 90.12 89 SER A N 1
ATOM 728 C CA . SER A 1 89 ? 3.000 -7.402 -2.968 1.00 90.12 89 SER A CA 1
ATOM 729 C C . SER A 1 89 ? 3.482 -8.859 -3.037 1.00 90.12 89 SER A C 1
ATOM 731 O O . SER A 1 89 ? 3.570 -9.427 -4.122 1.00 90.12 89 SER A O 1
ATOM 733 N N . SER A 1 90 ? 3.750 -9.494 -1.889 1.00 89.62 90 SER A N 1
ATOM 734 C CA . SER A 1 90 ? 4.144 -10.907 -1.801 1.00 89.62 90 SER A CA 1
ATOM 735 C C . SER A 1 90 ? 3.024 -11.895 -2.145 1.00 89.62 90 SER A C 1
ATOM 737 O O . SER A 1 90 ? 3.303 -13.074 -2.354 1.00 89.62 90 SER A O 1
ATOM 739 N N . TYR A 1 91 ? 1.767 -11.449 -2.207 1.00 91.56 91 TYR A N 1
ATOM 740 C CA . TYR A 1 91 ? 0.618 -12.301 -2.525 1.00 91.56 91 TYR A CA 1
ATOM 741 C C . TYR A 1 91 ? 0.427 -12.447 -4.038 1.00 91.56 91 TYR A C 1
ATOM 743 O O . TYR A 1 91 ? -0.257 -13.368 -4.486 1.00 91.56 91 TYR A O 1
ATOM 751 N N . ILE A 1 92 ? 1.052 -11.568 -4.826 1.00 90.81 92 ILE A N 1
ATOM 752 C CA . ILE A 1 92 ? 0.968 -11.558 -6.284 1.00 90.81 92 ILE A CA 1
ATOM 753 C C . ILE A 1 92 ? 1.942 -12.599 -6.848 1.00 90.81 92 ILE A C 1
ATOM 755 O O . ILE A 1 92 ? 3.160 -12.525 -6.645 1.00 90.81 92 ILE A O 1
ATOM 759 N N . ASN A 1 93 ? 1.405 -13.563 -7.592 1.00 86.00 93 ASN A N 1
ATOM 760 C CA . ASN A 1 93 ? 2.166 -14.526 -8.382 1.00 86.00 93 ASN A CA 1
ATOM 761 C C . ASN A 1 93 ? 1.839 -14.370 -9.868 1.00 86.00 93 ASN A C 1
ATOM 763 O O . ASN A 1 93 ? 0.919 -13.648 -10.237 1.00 86.00 93 ASN A O 1
ATOM 767 N N . ARG A 1 94 ? 2.617 -15.040 -10.726 1.00 79.00 94 ARG A N 1
ATOM 768 C CA . ARG A 1 94 ? 2.489 -14.931 -12.188 1.00 79.00 94 ARG A CA 1
ATOM 769 C C . ARG A 1 94 ? 1.094 -15.311 -12.697 1.00 79.00 94 ARG A C 1
ATOM 771 O O . ARG A 1 94 ? 0.635 -14.735 -13.670 1.00 79.00 94 ARG A O 1
ATOM 778 N N . GLU A 1 95 ? 0.450 -16.272 -12.044 1.00 80.06 95 GLU A N 1
ATOM 779 C CA . GLU A 1 95 ? -0.819 -16.849 -12.506 1.00 80.06 95 GLU A CA 1
ATOM 780 C C . GLU A 1 95 ? -2.017 -16.419 -11.656 1.00 80.06 95 GLU A C 1
ATOM 782 O O . GLU A 1 95 ? -3.144 -16.378 -12.141 1.00 80.06 95 GLU A O 1
ATOM 787 N N . LYS A 1 96 ? -1.790 -16.110 -10.374 1.00 86.62 96 LYS A N 1
ATOM 788 C CA . LYS A 1 96 ? -2.861 -15.835 -9.413 1.00 86.62 96 LYS A CA 1
ATOM 789 C C . LYS A 1 96 ? -2.409 -14.939 -8.267 1.00 86.62 96 LYS A C 1
ATOM 791 O O . LYS A 1 96 ? -1.222 -14.859 -7.946 1.00 86.62 96 LYS A O 1
ATOM 796 N N . ILE A 1 97 ? -3.384 -14.336 -7.598 1.00 88.44 97 ILE A N 1
ATOM 797 C CA . ILE A 1 97 ? -3.204 -13.772 -6.260 1.00 88.44 97 ILE A CA 1
ATOM 798 C C . ILE A 1 97 ? -3.509 -14.861 -5.232 1.00 88.44 97 ILE A C 1
ATOM 800 O O . ILE A 1 97 ? -4.575 -15.477 -5.265 1.00 88.44 97 ILE A O 1
ATOM 804 N N . ASN A 1 98 ? -2.594 -15.060 -4.286 1.00 89.25 98 ASN A N 1
ATOM 805 C CA . ASN A 1 98 ? -2.844 -15.870 -3.098 1.00 89.25 98 ASN A CA 1
ATOM 806 C C . ASN A 1 98 ? -3.502 -14.994 -2.028 1.00 89.25 98 ASN A C 1
ATOM 808 O O . ASN A 1 98 ? -2.809 -14.415 -1.189 1.00 89.25 98 ASN A O 1
ATOM 812 N N . PHE A 1 99 ? -4.827 -14.866 -2.092 1.00 85.81 99 PHE A N 1
ATOM 813 C CA . PHE A 1 99 ? -5.598 -14.143 -1.081 1.00 85.81 99 PHE A CA 1
ATOM 814 C C . PHE A 1 99 ? -5.433 -14.790 0.294 1.00 85.81 99 PHE A C 1
ATOM 816 O O . PHE A 1 99 ? -5.278 -16.006 0.402 1.00 85.81 99 PHE A O 1
ATOM 823 N N . ARG A 1 100 ? -5.431 -13.956 1.335 1.00 86.94 100 ARG A N 1
ATOM 824 C CA . ARG A 1 100 ? -5.265 -14.378 2.732 1.00 86.94 100 ARG A CA 1
ATOM 825 C C . ARG A 1 100 ? -6.340 -13.794 3.649 1.00 86.94 100 ARG A C 1
ATOM 827 O O . ARG A 1 100 ? -6.052 -13.562 4.814 1.00 86.94 100 ARG A O 1
ATOM 834 N N . ASP A 1 101 ? -7.510 -13.477 3.092 1.00 88.06 101 ASP A N 1
ATOM 835 C CA . ASP A 1 101 ? -8.638 -12.866 3.811 1.00 88.06 101 ASP A CA 1
ATOM 836 C C . ASP A 1 101 ? -8.214 -11.692 4.707 1.00 88.06 101 ASP A C 1
ATOM 838 O O . ASP A 1 101 ? -8.636 -11.549 5.852 1.00 88.06 101 ASP A O 1
ATOM 842 N N . SER A 1 102 ? -7.325 -10.859 4.161 1.00 94.75 102 SER A N 1
ATOM 843 C CA . SER A 1 102 ? -6.842 -9.643 4.798 1.00 94.75 102 SER A CA 1
ATOM 844 C C . SER A 1 102 ? -7.570 -8.434 4.245 1.00 94.75 102 SER A C 1
ATOM 846 O O . SER A 1 102 ? -7.764 -8.313 3.032 1.00 94.75 102 SER A O 1
ATOM 848 N N . PHE A 1 103 ? -7.894 -7.505 5.130 1.00 97.00 103 PHE A N 1
ATOM 849 C CA . PHE A 1 103 ? -8.641 -6.303 4.814 1.00 97.00 103 PHE A CA 1
ATOM 850 C C . PHE A 1 103 ? -7.931 -5.080 5.363 1.00 97.00 103 PHE A C 1
ATOM 852 O O . PHE A 1 103 ? -7.322 -5.136 6.426 1.00 97.00 103 PHE A O 1
ATOM 859 N N . ILE A 1 104 ? -8.025 -3.970 4.641 1.00 97.62 104 ILE A N 1
ATOM 860 C CA . ILE A 1 104 ? -7.523 -2.676 5.081 1.00 97.62 104 ILE A CA 1
ATOM 861 C C . ILE A 1 104 ? -8.674 -1.829 5.614 1.00 97.62 104 ILE A C 1
ATOM 863 O O . ILE A 1 104 ? -9.702 -1.675 4.957 1.00 97.62 104 ILE A O 1
ATOM 867 N N . ILE A 1 105 ? -8.479 -1.242 6.788 1.00 98.12 105 ILE A N 1
ATOM 868 C CA . ILE A 1 105 ? -9.292 -0.148 7.306 1.00 98.12 105 ILE A CA 1
ATOM 869 C C . ILE A 1 105 ? -8.825 1.130 6.609 1.00 98.12 105 ILE A C 1
ATOM 871 O O . ILE A 1 105 ? -7.765 1.677 6.924 1.00 98.12 105 ILE A O 1
ATOM 875 N N . TYR A 1 106 ? -9.606 1.612 5.648 1.00 97.19 106 TYR A N 1
ATOM 876 C CA . TYR A 1 106 ? -9.274 2.800 4.870 1.00 97.19 106 TYR A CA 1
ATOM 877 C C . TYR A 1 106 ? -9.710 4.076 5.606 1.00 97.19 106 TYR A C 1
ATOM 879 O O . TYR A 1 106 ? -10.671 4.752 5.237 1.00 97.19 106 TYR A O 1
ATOM 887 N N . SER A 1 107 ? -9.012 4.384 6.699 1.00 97.06 107 SER A N 1
ATOM 888 C CA . SER A 1 107 ? -9.397 5.422 7.666 1.00 97.06 107 SER A CA 1
ATOM 889 C C . SER A 1 107 ? -9.361 6.860 7.135 1.00 97.06 107 SER A C 1
ATOM 891 O O . SER A 1 107 ? -9.948 7.743 7.756 1.00 97.06 107 SER A O 1
ATOM 893 N N . ASP A 1 108 ? -8.761 7.100 5.967 1.00 95.75 108 ASP A N 1
ATOM 894 C CA . ASP A 1 108 ? -8.831 8.387 5.259 1.00 95.75 108 ASP A CA 1
ATOM 895 C C . ASP A 1 108 ? -10.281 8.765 4.873 1.00 95.75 108 ASP A C 1
ATOM 897 O O . ASP A 1 108 ? -10.566 9.940 4.659 1.00 95.75 108 ASP A O 1
ATOM 901 N N . LEU A 1 109 ? -11.211 7.798 4.829 1.00 95.06 109 LEU A N 1
ATOM 902 C CA . LEU A 1 109 ? -12.648 8.026 4.594 1.00 95.06 109 LEU A CA 1
ATOM 903 C C . LEU A 1 109 ? -13.425 8.443 5.860 1.00 95.06 109 LEU A C 1
ATOM 905 O O . LEU A 1 109 ? -14.641 8.642 5.811 1.00 95.06 109 LEU A O 1
ATOM 909 N N . ILE A 1 110 ? -12.763 8.556 7.016 1.00 95.88 110 ILE A N 1
ATOM 910 C CA . ILE A 1 110 ? -13.410 8.978 8.263 1.00 95.88 110 ILE A CA 1
ATOM 911 C C . ILE A 1 110 ? -13.612 10.497 8.245 1.00 95.88 110 ILE A C 1
ATOM 913 O O . ILE A 1 110 ? -12.755 11.279 8.656 1.00 95.88 110 ILE A O 1
ATOM 917 N N . GLU A 1 111 ? -14.802 10.917 7.827 1.00 93.62 111 GLU A N 1
ATOM 918 C CA . GLU A 1 111 ? -15.239 12.317 7.919 1.00 93.62 111 GLU A CA 1
ATOM 919 C C . GLU A 1 111 ? -15.557 12.722 9.367 1.00 93.62 111 GLU A C 1
ATOM 921 O O . GLU A 1 111 ? -15.268 13.835 9.802 1.00 93.62 111 GLU A O 1
ATOM 926 N N . ASN A 1 112 ? -16.156 11.800 10.131 1.00 95.06 112 ASN A N 1
ATOM 927 C CA . ASN A 1 112 ? -16.564 12.017 11.515 1.00 95.06 112 ASN A CA 1
ATOM 928 C C . ASN A 1 112 ? -16.297 10.767 12.358 1.00 95.06 112 ASN A C 1
ATOM 930 O O . ASN A 1 112 ? -16.961 9.746 12.192 1.00 95.06 112 ASN A O 1
ATOM 934 N N . VAL A 1 113 ? -15.379 10.882 13.319 1.00 95.75 113 VAL A N 1
ATOM 935 C CA . VAL A 1 113 ? -14.976 9.797 14.232 1.00 95.75 113 VAL A CA 1
ATOM 936 C C . VAL A 1 113 ? -16.142 9.189 15.015 1.00 95.75 113 VAL A C 1
ATOM 938 O O . VAL A 1 113 ? -16.111 8.004 15.323 1.00 95.75 113 VAL A O 1
ATOM 941 N N . LYS A 1 114 ? -17.209 9.957 15.283 1.00 96.56 114 LYS A N 1
ATOM 942 C CA . LYS A 1 114 ? -18.399 9.464 15.995 1.00 96.56 114 LYS A CA 1
ATOM 943 C C . LYS A 1 114 ? -19.176 8.408 15.204 1.00 96.56 114 LYS A C 1
ATOM 945 O O . LYS A 1 114 ? -19.920 7.648 15.807 1.00 96.56 114 LYS A O 1
ATOM 950 N N . LYS A 1 115 ? -19.020 8.369 13.874 1.00 97.44 115 LYS A N 1
ATOM 951 C CA . LYS A 1 115 ? -19.624 7.339 13.013 1.00 97.44 115 LYS A CA 1
ATOM 952 C C . LYS A 1 115 ? -18.836 6.022 13.023 1.00 97.44 115 LYS A C 1
ATOM 954 O O . LYS A 1 115 ? -19.374 5.020 12.576 1.00 97.44 115 LYS A O 1
ATOM 959 N N . TYR A 1 116 ? -17.591 6.037 13.509 1.00 98.06 116 TYR A N 1
ATOM 960 C CA . TYR A 1 116 ? -16.658 4.905 13.457 1.00 98.06 116 TYR A CA 1
ATOM 961 C C . TYR A 1 116 ? -16.006 4.605 14.822 1.00 98.06 116 TYR A C 1
ATOM 963 O O . TYR A 1 116 ? -14.776 4.516 14.910 1.00 98.06 116 TYR A O 1
ATOM 971 N N . PRO A 1 117 ? -16.778 4.522 15.922 1.00 98.00 117 PRO A N 1
ATOM 972 C CA . PRO A 1 117 ? -16.214 4.367 17.259 1.00 98.00 117 PRO A CA 1
ATOM 973 C C . PRO A 1 117 ? -15.395 3.078 17.431 1.00 98.00 117 PRO A C 1
ATOM 975 O O . PRO A 1 117 ? -14.369 3.114 18.114 1.00 98.00 117 PRO A O 1
ATOM 978 N N . ASN A 1 118 ? -15.791 1.954 16.819 1.00 98.44 118 ASN A N 1
ATOM 979 C CA . ASN A 1 118 ? -15.070 0.689 16.982 1.00 98.44 118 ASN A CA 1
ATOM 980 C C . ASN A 1 118 ? -13.751 0.688 16.216 1.00 98.44 118 ASN A C 1
ATOM 982 O O . ASN A 1 118 ? -12.725 0.310 16.781 1.00 98.44 118 ASN A O 1
ATOM 986 N N . ILE A 1 119 ? -13.745 1.186 14.980 1.00 98.50 119 ILE A N 1
ATOM 987 C CA . ILE A 1 119 ? -12.513 1.380 14.211 1.00 98.50 119 ILE A CA 1
ATOM 988 C C . ILE A 1 119 ? -11.541 2.318 14.928 1.00 98.50 119 ILE A C 1
ATOM 990 O O . ILE A 1 119 ? -10.356 2.002 15.035 1.00 98.50 119 ILE A O 1
ATOM 994 N N . ILE A 1 120 ? -12.015 3.449 15.458 1.00 98.44 120 ILE A N 1
ATOM 995 C CA . ILE A 1 120 ? -11.140 4.376 16.185 1.00 98.44 120 ILE A CA 1
ATOM 996 C C . ILE A 1 120 ? -10.552 3.700 17.425 1.00 98.44 120 ILE A C 1
ATOM 998 O O . ILE A 1 120 ? -9.341 3.773 17.629 1.00 98.44 120 ILE A O 1
ATOM 1002 N N . ARG A 1 121 ? -11.367 2.972 18.196 1.00 98.44 121 ARG A N 1
ATOM 1003 C CA . ARG A 1 121 ? -10.912 2.200 19.362 1.00 98.44 121 ARG A CA 1
ATOM 1004 C C . ARG A 1 121 ? -9.896 1.115 18.989 1.00 98.44 121 ARG A C 1
ATOM 1006 O O . ARG A 1 121 ? -8.945 0.891 19.734 1.00 98.44 121 ARG A O 1
ATOM 1013 N N . HIS A 1 122 ? -10.068 0.454 17.846 1.00 98.38 122 HIS A N 1
ATOM 1014 C CA . HIS A 1 122 ? -9.111 -0.526 17.335 1.00 98.38 122 HIS A CA 1
ATOM 1015 C C . HIS A 1 122 ? -7.757 0.122 17.017 1.00 98.38 122 HIS A C 1
ATOM 1017 O O . HIS A 1 122 ? -6.720 -0.329 17.504 1.00 98.38 122 HIS A O 1
ATOM 1023 N N . ILE A 1 123 ? -7.764 1.212 16.243 1.00 98.31 123 ILE A N 1
ATOM 1024 C CA . ILE A 1 123 ? -6.546 1.923 15.829 1.00 98.31 123 ILE A CA 1
ATOM 1025 C C . ILE A 1 123 ? -5.852 2.570 17.042 1.00 98.31 123 ILE A C 1
ATOM 1027 O O . ILE A 1 123 ? -4.620 2.624 17.092 1.00 98.31 123 ILE A O 1
ATOM 1031 N N . GLU A 1 124 ? -6.615 3.018 18.047 1.00 98.06 124 GLU A N 1
ATOM 1032 C CA . GLU A 1 124 ? -6.100 3.661 19.266 1.00 98.06 124 GLU A CA 1
ATOM 1033 C C . GLU A 1 124 ? -5.121 2.781 20.053 1.00 98.06 124 GLU A C 1
ATOM 1035 O O . GLU A 1 124 ? -4.186 3.306 20.656 1.00 98.06 124 GLU A O 1
ATOM 1040 N N . LYS A 1 125 ? -5.223 1.449 19.942 1.00 98.19 125 LYS A N 1
ATOM 1041 C CA . LYS A 1 125 ? -4.248 0.492 20.508 1.00 98.19 125 LYS A CA 1
ATOM 1042 C C . LYS A 1 125 ? -2.804 0.761 20.059 1.00 98.19 125 LYS A C 1
ATOM 1044 O O . LYS A 1 125 ? -1.860 0.310 20.700 1.00 98.19 125 LYS A O 1
ATOM 1049 N N . TYR A 1 126 ? -2.626 1.473 18.945 1.00 98.00 126 TYR A N 1
ATOM 1050 C CA . TYR A 1 126 ? -1.333 1.798 18.344 1.00 98.00 126 TYR A CA 1
ATOM 1051 C C . TYR A 1 126 ? -1.037 3.303 18.320 1.00 98.00 126 TYR A C 1
ATOM 1053 O O . TYR A 1 126 ? -0.087 3.723 17.651 1.00 98.00 126 TYR A O 1
ATOM 1061 N N . LYS A 1 127 ? -1.829 4.121 19.024 1.00 97.25 127 LYS A N 1
ATOM 1062 C CA . LYS A 1 127 ? -1.778 5.588 18.971 1.00 97.25 127 LYS A CA 1
ATOM 1063 C C . LYS A 1 127 ? -0.387 6.156 19.228 1.00 97.25 127 LYS A C 1
ATOM 1065 O O . LYS A 1 127 ? 0.083 6.934 18.404 1.00 97.25 127 LYS A O 1
ATOM 1070 N N . ASP A 1 128 ? 0.317 5.676 20.250 1.00 96.44 128 ASP A N 1
ATOM 1071 C CA . ASP A 1 128 ? 1.674 6.138 20.584 1.00 96.44 128 ASP A CA 1
ATOM 1072 C C . ASP A 1 128 ? 2.641 6.014 19.398 1.00 96.44 128 ASP A C 1
ATOM 1074 O O . ASP A 1 128 ? 3.441 6.907 19.108 1.00 96.44 128 ASP A O 1
ATOM 1078 N N . LYS A 1 129 ? 2.553 4.907 18.653 1.00 96.50 129 LYS A N 1
ATOM 1079 C CA . LYS A 1 129 ? 3.366 4.694 17.451 1.00 96.50 129 LYS A CA 1
ATOM 1080 C C . LYS A 1 129 ? 2.903 5.588 16.301 1.00 96.50 129 LYS A C 1
ATOM 1082 O O . LYS A 1 129 ? 3.731 6.098 15.545 1.00 96.50 129 LYS A O 1
ATOM 1087 N N . LEU A 1 130 ? 1.593 5.754 16.148 1.00 97.31 130 LEU A N 1
ATOM 1088 C CA . LEU A 1 130 ? 0.990 6.496 15.047 1.00 97.31 130 LEU A CA 1
ATOM 1089 C C . LEU A 1 130 ? 1.212 8.007 15.161 1.00 97.31 130 LEU A C 1
ATOM 1091 O O . LEU A 1 130 ? 1.552 8.634 14.159 1.00 97.31 130 LEU A O 1
ATOM 1095 N N . GLU A 1 131 ? 1.090 8.579 16.359 1.00 96.56 131 GLU A N 1
ATOM 1096 C CA . GLU A 1 131 ? 1.380 9.991 16.648 1.00 96.56 131 GLU A CA 1
ATOM 1097 C C . GLU A 1 131 ? 2.859 10.323 16.435 1.00 96.56 131 GLU A C 1
ATOM 1099 O O . GLU A 1 131 ? 3.213 11.437 16.042 1.00 96.56 131 GLU A O 1
ATOM 1104 N N . ASN A 1 132 ? 3.734 9.327 16.599 1.00 95.81 132 ASN A N 1
ATOM 1105 C CA . ASN A 1 132 ? 5.161 9.489 16.374 1.00 95.81 132 ASN A CA 1
ATOM 1106 C C . ASN A 1 132 ? 5.575 9.565 14.893 1.00 95.81 132 ASN A C 1
ATOM 1108 O O . ASN A 1 132 ? 6.731 9.904 14.606 1.00 95.81 132 ASN A O 1
ATOM 1112 N N . ARG A 1 133 ? 4.661 9.300 13.948 1.00 94.94 133 ARG A N 1
ATOM 1113 C CA . ARG A 1 133 ? 4.923 9.434 12.507 1.00 94.94 133 ARG A CA 1
ATOM 1114 C C . ARG A 1 133 ? 5.225 10.885 12.140 1.00 94.94 133 ARG A C 1
ATOM 1116 O O . ARG A 1 133 ? 4.633 11.823 12.675 1.00 94.94 133 ARG A O 1
ATOM 1123 N N . ARG A 1 134 ? 6.127 11.079 11.174 1.00 94.44 134 ARG A N 1
ATOM 1124 C CA . ARG A 1 134 ? 6.562 12.407 10.710 1.00 94.44 134 ARG A CA 1
ATOM 1125 C C . ARG A 1 134 ? 5.374 13.285 10.304 1.00 94.44 134 ARG A C 1
ATOM 1127 O O . ARG A 1 134 ? 5.344 14.465 10.637 1.00 94.44 134 ARG A O 1
ATOM 1134 N N . GLU A 1 135 ? 4.419 12.723 9.578 1.00 93.06 135 GLU A N 1
ATOM 1135 C CA . GLU A 1 135 ? 3.240 13.406 9.049 1.00 93.06 135 GLU A CA 1
ATOM 1136 C C . GLU A 1 135 ? 2.295 13.863 10.168 1.00 93.06 135 GLU A C 1
ATOM 1138 O O . GLU A 1 135 ? 1.765 14.971 10.100 1.00 93.06 135 GLU A O 1
ATOM 1143 N N . CYS A 1 136 ? 2.153 13.057 11.226 1.00 93.31 136 CYS A N 1
ATOM 1144 C CA . CYS A 1 136 ? 1.376 13.397 12.420 1.00 93.31 136 CYS A CA 1
ATOM 1145 C C . CYS A 1 136 ? 2.066 14.492 13.241 1.00 93.31 136 CYS A C 1
ATOM 1147 O O . CYS A 1 136 ? 1.431 15.484 13.594 1.00 93.31 136 CYS A O 1
ATOM 1149 N N . LYS A 1 137 ? 3.390 14.397 13.443 1.00 94.56 137 LYS A N 1
ATOM 1150 C CA . LYS A 1 137 ? 4.186 15.455 14.098 1.00 94.56 137 LYS A CA 1
ATOM 1151 C C . LYS A 1 137 ? 4.094 16.792 13.364 1.00 94.56 137 LYS A C 1
ATOM 1153 O O . LYS A 1 137 ? 4.020 17.842 13.993 1.00 94.56 137 LYS A O 1
ATOM 1158 N N . LYS A 1 138 ? 4.058 16.754 12.030 1.00 95.56 138 LYS A N 1
ATOM 1159 C CA . LYS A 1 138 ? 3.863 17.936 11.178 1.00 95.56 138 LYS A CA 1
ATOM 1160 C C . LYS A 1 138 ? 2.398 18.374 11.053 1.00 95.56 138 LYS A C 1
ATOM 1162 O O . LYS A 1 138 ? 2.138 19.334 10.338 1.00 95.56 138 LYS A O 1
ATOM 1167 N N . LYS A 1 139 ? 1.458 17.686 11.714 1.00 93.00 139 LYS A N 1
ATOM 1168 C CA . LYS A 1 139 ? 0.006 17.941 11.659 1.00 93.00 139 LYS A CA 1
ATOM 1169 C C . LYS A 1 139 ? -0.577 17.928 10.238 1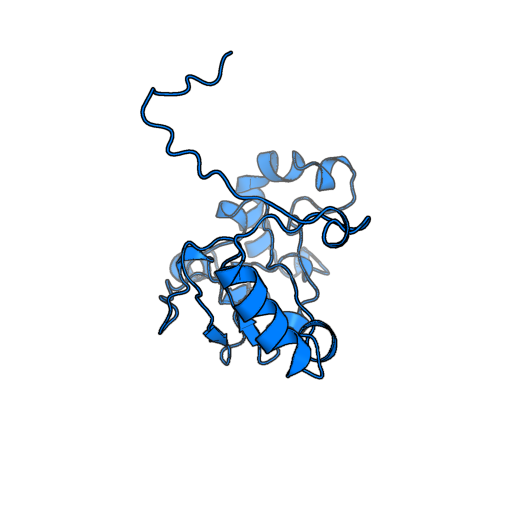.00 93.00 139 LYS A C 1
ATOM 1171 O O . LYS A 1 139 ? -1.606 18.539 9.984 1.00 93.00 139 LYS A O 1
ATOM 1176 N N . VAL A 1 140 ? 0.075 17.217 9.316 1.00 94.50 140 VAL A N 1
ATOM 1177 C CA . VAL A 1 140 ? -0.399 17.028 7.933 1.00 94.50 140 VAL A CA 1
ATOM 1178 C C . VAL A 1 140 ? -1.452 15.922 7.870 1.00 94.50 140 VAL A C 1
ATOM 1180 O O . VAL A 1 140 ? -2.298 15.918 6.982 1.00 94.50 140 VAL A O 1
ATOM 1183 N N . ARG A 1 141 ? -1.389 14.973 8.808 1.00 94.12 141 ARG A N 1
ATOM 1184 C CA . ARG A 1 141 ? -2.309 13.841 8.927 1.00 94.12 141 ARG A CA 1
ATOM 1185 C C . ARG A 1 141 ? -2.721 13.650 10.372 1.00 94.12 141 ARG A C 1
ATOM 1187 O O . ARG A 1 141 ? -1.924 13.893 11.284 1.00 94.12 141 ARG A O 1
ATOM 1194 N N . LYS A 1 142 ? -3.942 13.173 10.577 1.00 96.44 142 LYS A N 1
ATOM 1195 C CA . LYS A 1 142 ? -4.409 12.750 11.899 1.00 96.44 142 LYS A CA 1
ATOM 1196 C C . LYS A 1 142 ? -3.776 11.407 12.253 1.00 96.44 142 LYS A C 1
ATOM 1198 O O . LYS A 1 142 ? -3.441 10.608 11.381 1.00 96.44 142 LYS A O 1
ATOM 1203 N N . TRP A 1 143 ? -3.623 11.132 13.544 1.00 96.62 143 TRP A N 1
ATOM 1204 C CA . TRP 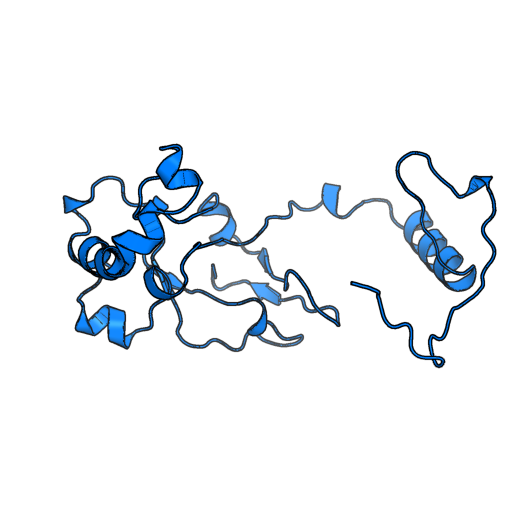A 1 143 ? -2.949 9.914 14.004 1.00 96.62 143 TRP A CA 1
ATOM 1205 C C . TRP A 1 143 ? -3.656 8.630 13.546 1.00 96.62 143 TRP A C 1
ATOM 1207 O O . TRP A 1 143 ? -2.984 7.636 13.301 1.00 96.62 143 TRP A O 1
ATOM 1217 N N . TYR A 1 144 ? -4.976 8.663 13.354 1.00 97.19 144 TYR A N 1
ATOM 1218 C CA . TYR A 1 144 ? -5.749 7.518 12.874 1.00 97.19 144 TYR A CA 1
ATOM 1219 C C . TYR A 1 144 ? -5.803 7.391 11.345 1.00 97.19 144 TYR A C 1
ATOM 1221 O O . TYR A 1 144 ? -6.351 6.411 10.856 1.00 97.19 144 TYR A O 1
ATOM 1229 N N . GLU A 1 145 ? -5.272 8.343 10.575 1.00 97.06 145 GLU A N 1
ATOM 1230 C CA . GLU A 1 145 ? -5.247 8.274 9.105 1.00 97.06 145 GLU A CA 1
ATOM 1231 C C . GLU A 1 145 ? -4.101 7.375 8.613 1.00 97.06 145 GLU A C 1
ATOM 1233 O O . GLU A 1 145 ? -3.091 7.163 9.307 1.00 97.06 145 GLU A O 1
ATOM 1238 N N . LEU A 1 146 ? -4.236 6.844 7.397 1.00 96.88 146 LEU A N 1
ATOM 1239 C CA . LEU A 1 146 ? -3.161 6.102 6.745 1.00 96.88 146 LEU A CA 1
ATOM 1240 C C . LEU A 1 146 ? -1.964 7.034 6.532 1.00 96.88 146 LEU A C 1
ATOM 1242 O O . LEU A 1 146 ? -2.123 8.243 6.360 1.00 96.88 146 LEU A O 1
ATOM 1246 N N . GLN A 1 147 ? -0.741 6.490 6.540 1.00 95.12 147 GLN A N 1
ATOM 1247 C CA . GLN A 1 147 ? 0.435 7.336 6.329 1.00 95.12 147 GLN A CA 1
ATOM 1248 C C . GLN A 1 147 ? 0.369 7.996 4.953 1.00 95.12 147 GLN A C 1
ATOM 1250 O O . GLN A 1 147 ? 0.395 9.221 4.875 1.00 95.12 147 GLN A O 1
ATOM 1255 N N . TRP A 1 148 ? 0.214 7.194 3.896 1.00 93.19 148 TRP A N 1
ATOM 1256 C CA . TRP A 1 148 ? -0.103 7.682 2.562 1.00 93.19 148 TRP A CA 1
ATOM 1257 C C . TRP A 1 148 ? -1.228 6.846 1.937 1.00 93.19 148 TRP A C 1
ATOM 1259 O O . TRP A 1 148 ? -0.978 5.851 1.247 1.00 93.19 148 TRP A O 1
ATOM 1269 N N . GLY A 1 149 ? -2.468 7.293 2.147 1.00 92.00 149 GLY A N 1
ATOM 1270 C CA . GLY A 1 149 ? -3.609 6.901 1.322 1.00 92.00 149 GLY A CA 1
ATOM 1271 C C . GLY A 1 149 ? -3.463 7.379 -0.130 1.00 92.00 149 GLY A C 1
ATOM 1272 O O . GLY A 1 149 ? -2.528 8.099 -0.496 1.00 92.00 149 GLY A O 1
ATOM 1273 N N . ARG A 1 150 ? -4.384 6.958 -0.989 1.00 93.62 150 ARG A N 1
ATOM 1274 C CA . ARG A 1 150 ? -4.475 7.352 -2.403 1.00 93.62 150 ARG A CA 1
ATOM 1275 C C . ARG A 1 150 ? -5.889 7.826 -2.731 1.00 93.62 150 ARG A C 1
ATOM 1277 O O . ARG A 1 150 ? -6.792 7.745 -1.899 1.00 93.62 150 ARG A O 1
ATOM 1284 N N . ASN A 1 151 ? -6.087 8.324 -3.948 1.00 91.12 151 ASN A N 1
ATOM 1285 C CA . ASN A 1 151 ? -7.446 8.502 -4.438 1.00 91.12 151 ASN A CA 1
ATOM 1286 C C . ASN A 1 151 ? -8.117 7.122 -4.479 1.00 91.12 151 ASN A C 1
ATOM 1288 O O . ASN A 1 151 ? -7.613 6.200 -5.118 1.00 91.12 151 ASN A O 1
ATOM 1292 N N . PHE A 1 152 ? -9.217 6.996 -3.745 1.00 88.38 152 PHE A N 1
ATOM 1293 C CA . PHE A 1 152 ? -9.955 5.756 -3.567 1.00 88.38 152 PHE A CA 1
ATOM 1294 C C . PHE A 1 152 ? -10.433 5.168 -4.904 1.00 88.38 152 PHE A C 1
ATOM 1296 O O . PHE A 1 152 ? -10.309 3.965 -5.124 1.00 88.38 152 PHE A O 1
ATOM 1303 N N . ASN A 1 153 ? -10.843 6.031 -5.837 1.00 88.88 153 ASN A N 1
ATOM 1304 C CA . ASN A 1 153 ? -11.396 5.637 -7.134 1.00 88.88 153 ASN A CA 1
ATOM 1305 C C . ASN A 1 153 ? -10.386 4.855 -7.991 1.00 88.88 153 ASN A C 1
ATOM 1307 O O . ASN A 1 153 ? -10.780 4.027 -8.800 1.00 88.88 153 ASN A O 1
ATOM 1311 N N . ILE A 1 154 ? -9.077 5.046 -7.767 1.00 90.62 154 ILE A N 1
ATOM 1312 C CA . ILE A 1 154 ? -8.017 4.305 -8.478 1.00 90.62 154 ILE A CA 1
ATOM 1313 C C . ILE A 1 154 ? -8.158 2.789 -8.263 1.00 90.62 154 ILE A C 1
ATOM 1315 O O . ILE A 1 154 ? -7.773 1.997 -9.123 1.00 90.62 154 ILE A O 1
ATOM 1319 N N . PHE A 1 155 ? -8.688 2.364 -7.114 1.00 90.81 155 PHE A N 1
ATOM 1320 C CA . PHE A 1 155 ? -8.844 0.946 -6.795 1.00 90.81 155 PHE A CA 1
ATOM 1321 C C . PHE A 1 155 ? -10.190 0.373 -7.237 1.00 90.81 155 PHE A C 1
ATOM 1323 O O . PHE A 1 155 ? -10.297 -0.850 -7.349 1.00 90.81 155 PHE A O 1
ATOM 1330 N N . GLU A 1 156 ? -11.172 1.226 -7.521 1.00 86.88 156 GLU A N 1
ATOM 1331 C CA . GLU A 1 156 ? -12.512 0.837 -7.975 1.00 86.88 156 GLU A CA 1
ATOM 1332 C C . GLU A 1 156 ? -12.594 0.592 -9.484 1.00 86.88 156 GLU A C 1
ATOM 1334 O O . GLU A 1 156 ? -13.616 0.126 -9.977 1.00 86.88 156 GLU A O 1
ATOM 1339 N N . ASP A 1 157 ? -11.500 0.816 -10.208 1.00 87.19 157 ASP A N 1
ATOM 1340 C CA . ASP A 1 157 ? -11.395 0.485 -11.621 1.00 87.19 157 ASP A CA 1
ATOM 1341 C C . ASP A 1 157 ? -10.666 -0.841 -11.866 1.00 87.19 157 ASP A C 1
ATOM 1343 O O . ASP A 1 157 ? -9.869 -1.345 -11.063 1.00 87.19 157 ASP A O 1
ATOM 1347 N N . LYS A 1 158 ? -10.928 -1.411 -13.046 1.00 90.56 158 LYS A N 1
ATOM 1348 C CA . LYS A 1 158 ? -10.163 -2.541 -13.575 1.00 90.56 158 LYS A CA 1
ATOM 1349 C C . LYS A 1 158 ? -8.717 -2.098 -13.785 1.00 90.56 158 LYS A C 1
ATOM 1351 O O . LYS A 1 158 ? -8.449 -1.188 -14.564 1.00 90.56 158 LYS A O 1
ATOM 1356 N N . LYS A 1 159 ? -7.778 -2.790 -13.144 1.00 92.31 159 LYS A N 1
ATOM 1357 C CA . LYS A 1 159 ?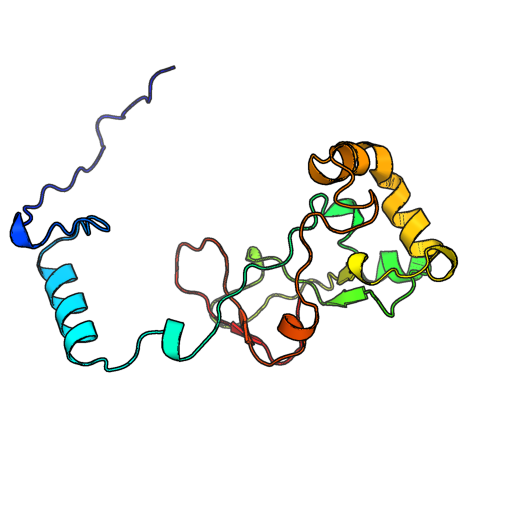 -6.373 -2.370 -13.102 1.00 92.31 159 LYS A CA 1
ATOM 1358 C C . LYS A 1 159 ? -5.410 -3.540 -13.188 1.00 92.31 159 LYS A C 1
ATOM 1360 O O . LYS A 1 159 ? -5.762 -4.676 -12.884 1.00 92.31 159 LYS A O 1
ATOM 1365 N N . ILE A 1 160 ? -4.178 -3.263 -13.598 1.00 92.81 160 ILE A N 1
ATOM 1366 C CA . ILE A 1 160 ? -3.079 -4.223 -13.497 1.00 92.81 160 ILE A CA 1
ATOM 1367 C C . ILE A 1 160 ? -2.332 -3.924 -12.204 1.00 92.81 160 ILE A C 1
ATOM 1369 O O . ILE A 1 160 ? -1.858 -2.811 -12.001 1.00 92.81 160 ILE A O 1
ATOM 1373 N N . ILE A 1 161 ? -2.208 -4.927 -11.345 1.00 93.00 161 ILE A N 1
ATOM 1374 C CA . ILE A 1 161 ? -1.397 -4.844 -10.134 1.00 93.00 161 ILE A CA 1
ATOM 1375 C C . ILE A 1 161 ? -0.088 -5.609 -10.329 1.00 93.00 161 ILE A C 1
ATOM 1377 O O . ILE A 1 161 ? -0.030 -6.627 -11.029 1.00 93.00 161 ILE A O 1
ATOM 1381 N N . PHE A 1 162 ? 0.968 -5.130 -9.685 1.00 93.12 162 PHE A N 1
ATOM 1382 C CA . PHE A 1 162 ? 2.281 -5.757 -9.721 1.00 93.12 162 PHE A CA 1
ATOM 1383 C C . PHE A 1 162 ? 3.075 -5.421 -8.449 1.00 93.12 162 PHE A C 1
ATOM 1385 O O . PHE A 1 162 ? 2.812 -4.403 -7.804 1.00 93.12 162 PHE A O 1
ATOM 1392 N N . PRO A 1 163 ? 4.025 -6.277 -8.031 1.00 92.50 163 PRO A N 1
ATOM 1393 C CA . PRO A 1 163 ? 4.883 -5.988 -6.888 1.00 92.50 163 PRO A CA 1
ATOM 1394 C C . PRO A 1 163 ? 5.772 -4.768 -7.140 1.00 92.50 163 PRO A C 1
ATOM 1396 O O . PRO A 1 163 ? 6.317 -4.619 -8.228 1.00 92.50 163 PRO A O 1
ATOM 1399 N N . TYR A 1 164 ? 6.020 -3.965 -6.102 1.00 89.12 164 TYR A N 1
ATOM 1400 C CA . TYR A 1 164 ? 6.976 -2.853 -6.194 1.00 89.12 164 TYR A CA 1
ATOM 1401 C C . TYR A 1 164 ? 8.411 -3.326 -6.488 1.00 89.12 164 TYR A C 1
ATOM 1403 O O . TYR A 1 164 ? 9.142 -2.689 -7.238 1.00 89.12 164 TYR A O 1
ATOM 1411 N N . LYS A 1 165 ? 8.810 -4.464 -5.905 1.00 88.50 165 LYS A N 1
ATOM 1412 C CA . LYS A 1 165 ? 10.081 -5.143 -6.184 1.00 88.50 165 LYS A CA 1
ATOM 1413 C C . LYS A 1 165 ? 9.809 -6.617 -6.451 1.00 88.50 165 LYS A C 1
ATOM 1415 O O . LYS A 1 165 ? 9.137 -7.272 -5.653 1.00 88.50 165 LYS A O 1
ATOM 1420 N N . AL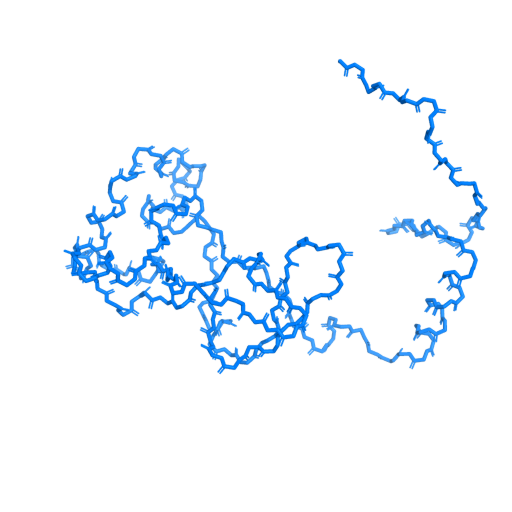A A 1 166 ? 10.345 -7.141 -7.548 1.00 88.38 166 ALA A N 1
ATOM 1421 C CA . ALA A 1 166 ? 10.251 -8.553 -7.893 1.00 88.38 166 ALA A CA 1
ATOM 1422 C C . ALA A 1 166 ? 11.494 -9.006 -8.664 1.00 88.38 166 ALA A C 1
ATOM 1424 O O . ALA A 1 166 ? 12.029 -8.262 -9.474 1.00 88.38 166 ALA A O 1
ATOM 1425 N N . SER A 1 167 ? 11.918 -10.251 -8.441 1.00 87.69 167 SER A N 1
ATOM 1426 C CA . SER A 1 167 ? 13.000 -10.888 -9.207 1.00 87.69 167 SER A CA 1
ATOM 1427 C C . SER A 1 167 ? 12.564 -11.358 -10.598 1.00 87.69 167 SER A C 1
ATOM 1429 O O . SER A 1 167 ? 13.392 -11.761 -11.407 1.00 87.69 167 SER A O 1
ATOM 1431 N N . LYS A 1 168 ? 11.254 -11.371 -10.860 1.00 88.88 168 LYS A N 1
ATOM 1432 C CA . LYS A 1 168 ? 10.639 -11.782 -12.124 1.00 88.88 168 LYS A CA 1
ATOM 1433 C C . LYS A 1 168 ? 9.390 -10.946 -12.368 1.00 88.88 168 LYS A C 1
ATOM 1435 O O . LYS A 1 168 ? 8.727 -10.540 -11.413 1.00 88.88 168 LYS A O 1
ATOM 1440 N N . ASN A 1 169 ? 9.029 -10.783 -13.635 1.00 89.12 169 ASN A N 1
ATOM 1441 C CA . ASN A 1 169 ? 7.799 -10.109 -14.036 1.00 89.12 169 ASN A CA 1
ATOM 1442 C C . ASN A 1 169 ? 6.569 -10.837 -13.478 1.00 89.12 169 ASN A C 1
ATOM 1444 O O . ASN A 1 169 ? 6.370 -12.032 -13.716 1.00 89.12 169 ASN A O 1
ATOM 1448 N N . LYS A 1 170 ? 5.752 -10.102 -12.722 1.00 91.94 170 LYS A N 1
ATOM 1449 C CA . LYS A 1 170 ? 4.503 -10.576 -12.126 1.00 91.94 170 LYS A CA 1
ATOM 1450 C C . LYS A 1 170 ? 3.455 -9.489 -12.298 1.00 91.94 170 LYS A C 1
ATOM 1452 O O . LYS A 1 170 ? 3.551 -8.443 -11.666 1.00 91.94 170 LYS A O 1
ATOM 1457 N N . PHE A 1 171 ? 2.467 -9.766 -13.133 1.00 92.00 171 PHE A N 1
ATOM 1458 C CA . PHE A 1 171 ? 1.357 -8.866 -13.408 1.00 92.00 171 PHE A CA 1
ATOM 1459 C C . PHE A 1 171 ? 0.064 -9.634 -13.203 1.00 92.00 171 PHE A C 1
ATOM 1461 O O . PHE A 1 171 ? -0.043 -10.784 -13.626 1.00 92.00 171 PHE A O 1
ATOM 1468 N N . TYR A 1 172 ? -0.909 -9.003 -12.562 1.00 91.56 172 TYR A N 1
ATOM 1469 C CA . TYR A 1 172 ? -2.231 -9.580 -12.389 1.00 91.56 172 TYR A CA 1
ATOM 1470 C C . TYR A 1 172 ? -3.291 -8.564 -12.786 1.00 91.56 172 TYR A C 1
ATOM 1472 O O . TYR A 1 172 ? -3.243 -7.408 -12.370 1.00 91.56 172 TYR A O 1
ATOM 1480 N N . LEU A 1 173 ? -4.250 -9.010 -13.596 1.00 91.81 173 LEU A N 1
ATOM 1481 C CA . LEU A 1 173 ? -5.392 -8.201 -13.985 1.00 91.81 173 LEU A CA 1
ATOM 1482 C C . LEU A 1 173 ? -6.462 -8.276 -12.898 1.00 91.81 173 LEU A C 1
ATOM 1484 O O . LEU A 1 173 ? -7.174 -9.275 -12.778 1.00 91.81 173 LEU A O 1
ATOM 1488 N N . ASP A 1 174 ? -6.586 -7.205 -12.128 1.00 90.69 174 ASP A N 1
ATOM 1489 C CA . ASP A 1 174 ? -7.597 -7.087 -11.099 1.00 90.69 174 ASP A CA 1
ATOM 1490 C C . ASP A 1 174 ? -8.977 -6.774 -11.689 1.00 90.69 174 ASP A C 1
ATOM 1492 O O . ASP A 1 174 ? -9.168 -5.827 -12.454 1.00 90.69 174 ASP A O 1
ATOM 1496 N N . LYS A 1 175 ? -9.941 -7.609 -11.301 1.00 86.75 175 LYS A N 1
ATOM 1497 C CA . LYS A 1 175 ? -11.376 -7.486 -11.593 1.00 86.75 175 LYS A CA 1
ATOM 1498 C C . LYS A 1 175 ? -12.221 -7.511 -10.311 1.00 86.75 175 LYS A C 1
ATOM 1500 O O . LYS A 1 175 ? -13.436 -7.636 -10.392 1.00 86.75 175 LYS A O 1
ATOM 1505 N N . ARG A 1 176 ? -11.577 -7.508 -9.139 1.00 83.75 176 ARG A N 1
ATOM 1506 C CA . ARG A 1 176 ? -12.194 -7.660 -7.812 1.00 83.75 176 ARG A CA 1
ATOM 1507 C C . ARG A 1 176 ? -12.034 -6.406 -6.945 1.00 83.75 176 ARG A C 1
ATOM 1509 O O . ARG A 1 176 ? -12.367 -6.464 -5.767 1.00 83.75 176 ARG A O 1
ATOM 1516 N N . TYR A 1 177 ? -11.534 -5.308 -7.517 1.00 87.25 177 TYR A N 1
ATOM 1517 C CA . TYR A 1 177 ? -11.399 -4.001 -6.863 1.00 87.25 177 TYR A CA 1
ATOM 1518 C C . TYR A 1 177 ? -10.591 -4.070 -5.561 1.00 87.25 177 TYR A C 1
ATOM 1520 O O . TYR A 1 177 ? -11.013 -3.623 -4.497 1.00 87.25 177 TYR A O 1
ATOM 1528 N N . ILE A 1 178 ? -9.422 -4.702 -5.654 1.00 89.81 178 ILE A N 1
ATOM 1529 C CA . ILE A 1 178 ? -8.524 -4.965 -4.528 1.00 89.81 178 ILE A CA 1
ATOM 1530 C C . ILE A 1 178 ? -7.675 -3.726 -4.240 1.00 89.81 178 ILE A C 1
ATOM 1532 O O . ILE A 1 178 ? -7.292 -3.010 -5.172 1.00 89.81 178 ILE A O 1
ATOM 1536 N N . PHE A 1 179 ? -7.360 -3.513 -2.964 1.00 90.38 179 PHE A N 1
ATOM 1537 C CA . PHE A 1 179 ? -6.541 -2.415 -2.465 1.00 90.38 179 PHE A CA 1
ATOM 1538 C C . PHE A 1 179 ? -5.116 -2.878 -2.139 1.00 90.38 179 PHE A C 1
ATOM 1540 O O . PHE A 1 179 ? -4.949 -4.018 -1.635 1.00 90.38 179 PHE A O 1
#

Foldseek 3Di:
DDDPDDPPPPDDDADDDPVQQDPVGGDDDHPVVVVVVVVVVVPDPDDPVRVDDDDDDFAQLDCQLFKDAPVCCVVLVWDCPQKFAEDALVQFDQPDGNGDRIITRQCVPCPDCVVTVSSVVSNVVCQVSQCPDPCNVVVVDPSSHGPDDDDLVVLVDFDWDHHPDDPDDTIDTDPPSYD

Radius of gyration: 22.46 Å; chains: 1; bounding box: 57×35×54 Å

Sequence (179 aa):
MGLFFNNEDKYEKFYVHMSELKQDGWVLIDDVSRDIINKIENKTNKTLGEICTSYQGIITGCDKAFIVDEETIKNENLERNIIKPWIKSSYINREKINFRDSFIIYSDLIENVKKYPNIIRHIEKYKDKLENRRECKKKVRKWYELQWGRNFNIFEDKKIIFPYKASKNKFYLDKRYIF

pLDDT: mean 89.8, std 11.56, range [35.22, 98.5]

Organism: NCBI:txid1232189

InterPro domains:
  IPR050953 N(4)/N(6)-adenine-specific DNA methyltransferase [PTHR33841] (15-174)

Secondary structure (DSSP, 8-state):
------TT--PPP----GGG-BTTB-----HHHHHHHHHHHHH-S--HHHH-------B-S-HHHHEEEHHHHHHTT--GGGEEE---GGGB-SS-B---SEEEE-GGG-S-GGG-HHHHHHHHTTHHHHHTSHHHHTTSS-TTS-SB---THHHHS-EEE--SS-SS---EEE-S---